Protein AF-A0A1W1CWV3-F1 (afdb_monomer)

Foldseek 3Di:
DDAAEDEDEDFLPDLVVQLCLVVVVCCCVPCVVRYDYAYDYDFPDQFDPLDPVVLVVVVVSNVVSCVVRVGDDDNVVNVDPDDGPGRVVLSVVLVVQCVPPNGVSSSVVSNCVRVVVVVVVVVVVVCVVLVNDAPPWDWDQDPVRDIDIGDDDDDPCVVVVD

Secondary structure (DSSP, 8-state):
-PPEEEEEEE-TT-HHHHHHHHHHHHHHHHHTTTEEEEEEE----S----SHHHHHHHHHHHHHHHHHH-----GGGGG-S------HHHHHHHHHHHHHHHHHHHHHHHHHHHHHHHHHHHHHHHHHHTT--SSSEEEEE-TT--EEEEES---HHHHHT-

Structure (mmCIF, N/CA/C/O backbone):
data_AF-A0A1W1CWV3-F1
#
_entry.id   AF-A0A1W1CWV3-F1
#
loop_
_atom_site.group_PDB
_atom_site.id
_atom_site.type_symbol
_atom_site.label_atom_id
_atom_site.label_alt_id
_atom_site.label_comp_id
_atom_site.label_asym_id
_atom_site.label_entity_id
_atom_site.label_seq_id
_atom_site.pdbx_PDB_ins_code
_atom_site.Cartn_x
_atom_site.Cartn_y
_atom_site.Cartn_z
_atom_site.occupancy
_atom_site.B_iso_or_equiv
_atom_site.auth_seq_id
_atom_site.auth_comp_id
_atom_site.auth_asym_id
_atom_site.auth_atom_id
_atom_site.pdbx_PDB_model_num
ATOM 1 N N . MET A 1 1 ? -25.635 -3.260 22.616 1.00 66.06 1 MET A N 1
ATOM 2 C CA . MET A 1 1 ? -25.250 -1.881 23.003 1.00 66.06 1 MET A CA 1
ATOM 3 C C . MET A 1 1 ? -24.613 -1.182 21.811 1.00 66.06 1 MET A C 1
ATOM 5 O O . MET A 1 1 ? -23.887 -1.834 21.069 1.00 66.06 1 MET A O 1
ATOM 9 N N . LYS A 1 2 ? -24.903 0.108 21.603 1.00 85.62 2 LYS A N 1
ATOM 10 C CA . LYS A 1 2 ? -24.308 0.911 20.523 1.00 85.62 2 LYS A CA 1
ATOM 11 C C . LYS A 1 2 ? -22.857 1.241 20.895 1.00 85.62 2 LYS A C 1
ATOM 13 O O . LYS A 1 2 ? -22.625 1.787 21.967 1.00 85.62 2 LYS A O 1
ATOM 18 N N . LYS A 1 3 ? -21.901 0.870 20.041 1.00 93.69 3 LYS A N 1
ATOM 19 C CA . LYS A 1 3 ? -20.471 1.161 20.239 1.00 93.69 3 LYS A CA 1
ATOM 20 C C . LYS A 1 3 ? -20.143 2.578 19.769 1.00 93.69 3 LYS A C 1
ATOM 22 O O . LYS A 1 3 ? -20.723 3.049 18.788 1.00 93.69 3 LYS A O 1
ATOM 27 N N . THR A 1 4 ? -19.196 3.230 20.436 1.00 97.00 4 THR A N 1
ATOM 28 C CA . THR A 1 4 ? -18.651 4.523 19.994 1.00 97.00 4 THR A CA 1
ATOM 29 C C . THR A 1 4 ? -17.706 4.301 18.813 1.00 97.00 4 THR A C 1
ATOM 31 O O . THR A 1 4 ? -16.941 3.341 18.808 1.00 97.00 4 THR A O 1
ATOM 34 N N . LYS A 1 5 ? -17.736 5.170 17.799 1.00 96.62 5 LYS A N 1
ATOM 35 C CA . LYS A 1 5 ? -16.859 5.051 16.624 1.00 96.62 5 LYS A CA 1
ATOM 36 C C . LYS A 1 5 ? -15.600 5.901 16.794 1.00 96.62 5 LYS A C 1
ATOM 38 O O . LYS A 1 5 ? -15.704 7.092 17.073 1.00 96.62 5 LYS A O 1
ATOM 43 N N . LEU A 1 6 ? -14.433 5.302 16.573 1.00 97.62 6 LEU A N 1
ATOM 44 C CA . LEU A 1 6 ? -13.141 5.980 16.484 1.00 97.62 6 LEU A CA 1
ATOM 45 C C . LEU A 1 6 ? -12.668 5.992 15.027 1.00 97.62 6 LEU A C 1
ATOM 47 O O . LEU A 1 6 ? -12.595 4.950 14.374 1.00 97.62 6 LEU A O 1
ATOM 51 N N . ILE A 1 7 ? -12.355 7.182 14.515 1.00 97.56 7 ILE A N 1
ATOM 52 C CA . ILE A 1 7 ? -11.874 7.378 13.144 1.00 97.56 7 ILE A CA 1
ATOM 53 C C . ILE A 1 7 ? -10.399 7.761 13.208 1.00 97.56 7 ILE A C 1
ATOM 55 O O . ILE A 1 7 ? -10.057 8.818 13.735 1.00 97.56 7 ILE A O 1
ATOM 59 N N . PHE A 1 8 ? -9.528 6.917 12.662 1.00 97.31 8 PHE A N 1
ATOM 60 C CA . PHE A 1 8 ? -8.113 7.243 12.535 1.00 97.31 8 PHE A CA 1
ATOM 61 C C . PHE A 1 8 ? -7.877 7.948 11.206 1.00 97.31 8 PHE A C 1
ATOM 63 O O . PHE A 1 8 ? -7.974 7.338 10.139 1.00 97.31 8 PHE A O 1
ATOM 70 N N . VAL A 1 9 ? -7.567 9.241 11.282 1.00 97.44 9 VAL A N 1
ATOM 71 C CA . VAL A 1 9 ? -7.169 10.033 10.119 1.00 97.44 9 VAL A CA 1
ATOM 72 C C . VAL A 1 9 ? -5.668 9.868 9.917 1.00 97.44 9 VAL A C 1
ATOM 74 O O . VAL A 1 9 ? -4.881 10.352 10.731 1.00 97.44 9 VAL A O 1
ATOM 77 N N . ILE A 1 10 ? -5.263 9.147 8.873 1.00 95.94 10 ILE A N 1
ATOM 78 C CA . ILE A 1 10 ? -3.860 8.773 8.654 1.00 95.94 10 ILE A CA 1
ATOM 79 C C . ILE A 1 10 ? -3.425 8.985 7.208 1.00 95.94 10 ILE A C 1
ATOM 81 O O . ILE A 1 10 ? -4.237 9.091 6.293 1.00 95.94 10 ILE A O 1
ATOM 85 N N . ASP A 1 11 ? -2.115 8.981 7.002 1.00 95.44 11 ASP A N 1
ATOM 86 C CA . ASP A 1 11 ? -1.506 8.775 5.695 1.00 95.44 11 ASP A CA 1
ATOM 87 C C . ASP A 1 11 ? -0.522 7.597 5.811 1.00 95.44 11 ASP A C 1
ATOM 89 O O . ASP A 1 11 ? 0.327 7.632 6.711 1.00 95.44 11 ASP A O 1
ATOM 93 N N . PRO A 1 12 ? -0.607 6.560 4.953 1.00 93.06 12 PRO A N 1
ATOM 94 C CA . PRO A 1 12 ? 0.223 5.357 5.083 1.00 93.06 12 PRO A CA 1
ATOM 95 C C . PRO A 1 12 ? 1.731 5.625 5.017 1.00 93.06 12 PRO A C 1
ATOM 97 O O . PRO A 1 12 ? 2.526 4.857 5.558 1.00 93.06 12 PRO A O 1
ATOM 100 N N . MET A 1 13 ? 2.136 6.727 4.380 1.00 92.12 13 MET A N 1
ATOM 101 C CA . MET A 1 13 ? 3.538 7.107 4.227 1.00 92.12 13 MET A CA 1
ATOM 102 C C . MET A 1 13 ? 3.973 8.191 5.226 1.00 92.12 13 MET A C 1
ATOM 104 O O . MET A 1 13 ? 5.139 8.589 5.246 1.00 92.12 13 MET A O 1
ATOM 108 N N . ARG A 1 14 ? 3.084 8.688 6.099 1.00 93.19 14 ARG A N 1
ATOM 109 C CA . ARG A 1 14 ? 3.476 9.638 7.149 1.00 93.19 14 ARG A CA 1
ATOM 110 C C . ARG A 1 14 ? 4.196 8.906 8.278 1.00 93.19 14 ARG A C 1
ATOM 112 O O . ARG A 1 14 ? 3.601 8.127 9.014 1.00 93.19 14 ARG A O 1
ATOM 119 N N . SER A 1 15 ? 5.457 9.266 8.510 1.00 92.38 15 SER A N 1
ATOM 120 C CA . SER A 1 15 ? 6.299 8.643 9.546 1.00 92.38 15 SER A CA 1
ATOM 121 C C . SER A 1 15 ? 5.672 8.603 10.947 1.00 92.38 15 SER A C 1
ATOM 123 O O . SER A 1 15 ? 5.798 7.608 11.645 1.00 92.38 15 SER A O 1
ATOM 125 N N . TRP A 1 16 ? 4.963 9.645 11.382 1.00 93.62 16 TRP A N 1
ATOM 126 C CA . TRP A 1 16 ? 4.299 9.616 12.692 1.00 93.62 16 TRP A CA 1
ATOM 127 C C . TRP A 1 16 ? 3.071 8.697 12.729 1.00 93.62 16 TRP A C 1
ATOM 129 O O . TRP A 1 16 ? 2.800 8.122 13.778 1.00 93.62 16 TRP A O 1
ATOM 139 N N . CYS A 1 17 ? 2.379 8.490 11.601 1.00 93.94 17 CYS A N 1
ATOM 140 C CA . CYS A 1 17 ? 1.341 7.463 11.503 1.00 93.94 17 CYS A CA 1
ATOM 141 C C . CYS A 1 17 ? 1.958 6.067 11.663 1.00 93.94 17 CYS A C 1
ATOM 143 O O . CYS A 1 17 ? 1.390 5.252 12.380 1.00 93.94 17 CYS A O 1
ATOM 145 N N . TRP A 1 18 ? 3.163 5.831 11.120 1.00 92.12 18 TRP A N 1
ATOM 146 C CA . TRP A 1 18 ? 3.930 4.600 11.371 1.00 92.12 18 TRP A CA 1
ATOM 147 C C . TRP A 1 18 ? 4.234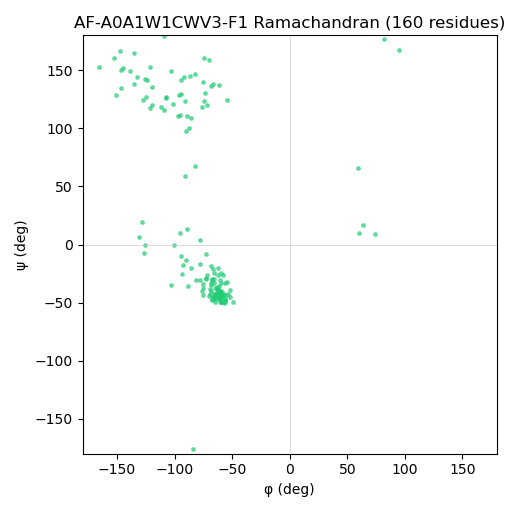 4.378 12.851 1.00 92.12 18 TRP A C 1
ATOM 149 O O . TRP A 1 18 ? 3.972 3.308 13.394 1.00 92.12 18 TRP A O 1
ATOM 159 N N . GLY A 1 19 ? 4.748 5.415 13.520 1.00 92.00 19 GLY A N 1
ATOM 160 C CA . GLY A 1 19 ? 5.016 5.388 14.958 1.00 92.00 19 GLY A CA 1
ATOM 161 C C . GLY A 1 19 ? 3.773 5.084 15.798 1.00 92.00 19 GLY A C 1
ATOM 162 O O . GLY A 1 19 ? 3.882 4.550 16.897 1.00 92.00 19 GLY A O 1
ATOM 163 N N . PHE A 1 20 ? 2.589 5.411 15.280 1.00 94.06 20 PHE A N 1
ATOM 164 C CA . PHE A 1 20 ? 1.316 5.242 15.972 1.00 94.06 20 PHE A CA 1
ATOM 165 C C . PHE A 1 20 ? 0.649 3.878 15.731 1.00 94.06 20 PHE A C 1
ATOM 167 O O . PHE A 1 20 ? -0.252 3.507 16.483 1.00 94.06 20 PHE A O 1
ATOM 174 N N . VAL A 1 21 ? 1.115 3.101 14.746 1.00 92.00 21 VAL A N 1
ATOM 175 C CA . VAL A 1 21 ? 0.573 1.775 14.399 1.00 92.00 21 VAL A CA 1
ATOM 176 C C . VAL A 1 21 ? 0.410 0.847 15.611 1.00 92.00 21 VAL A C 1
ATOM 178 O O . VAL A 1 21 ? -0.696 0.336 15.796 1.00 92.00 21 VAL A O 1
ATOM 181 N N . PRO A 1 22 ? 1.416 0.660 16.495 1.00 92.00 22 PRO A N 1
ATOM 182 C CA . PRO A 1 22 ? 1.264 -0.247 17.635 1.00 92.00 22 PRO A CA 1
ATOM 183 C C . PRO A 1 22 ? 0.128 0.162 18.582 1.00 92.00 22 PRO A C 1
ATOM 185 O O . PRO A 1 22 ? -0.518 -0.691 19.186 1.00 92.00 22 PRO A O 1
ATOM 188 N N . ILE A 1 23 ? -0.146 1.467 18.689 1.00 94.75 23 ILE A N 1
ATOM 189 C CA . ILE A 1 23 ? -1.223 2.002 19.528 1.00 94.75 23 ILE A CA 1
ATOM 190 C C . ILE A 1 23 ? -2.586 1.773 18.874 1.00 94.75 23 ILE A C 1
ATOM 192 O O . ILE A 1 23 ? -3.516 1.347 19.556 1.00 94.75 23 ILE A O 1
ATOM 196 N N . ILE A 1 24 ? -2.706 2.007 17.561 1.00 94.69 24 ILE A N 1
ATOM 197 C CA . ILE A 1 24 ? -3.925 1.697 16.797 1.00 94.69 24 ILE A CA 1
ATOM 198 C C . ILE A 1 24 ? -4.274 0.213 16.952 1.00 94.69 24 ILE A C 1
ATOM 200 O O . ILE A 1 24 ? -5.412 -0.121 17.279 1.00 94.69 24 ILE A O 1
ATOM 204 N N . GLU A 1 25 ? -3.294 -0.674 16.782 1.00 93.50 25 GLU A N 1
ATOM 205 C CA . GLU A 1 25 ? -3.501 -2.120 16.895 1.00 93.50 25 GLU A CA 1
ATOM 206 C C . GLU A 1 25 ? -3.872 -2.547 18.316 1.00 93.50 25 GLU A C 1
ATOM 208 O O . GLU A 1 25 ? -4.813 -3.319 18.499 1.00 93.50 25 GLU A O 1
ATOM 213 N N . ALA A 1 26 ? -3.213 -1.997 19.341 1.00 95.44 26 ALA A N 1
ATOM 214 C CA . ALA A 1 26 ? -3.583 -2.255 20.730 1.00 95.44 26 ALA A CA 1
ATOM 215 C C . ALA A 1 26 ? -5.019 -1.793 21.036 1.00 95.44 26 ALA A C 1
ATOM 217 O O . ALA A 1 26 ? -5.775 -2.527 21.676 1.00 95.44 26 ALA A O 1
ATOM 218 N N . LEU A 1 27 ? -5.422 -0.616 20.540 1.00 96.31 27 LEU A N 1
ATOM 219 C CA . LEU A 1 27 ? -6.787 -0.107 20.692 1.00 96.31 27 LEU A CA 1
ATOM 220 C C . LEU A 1 27 ? -7.808 -1.043 20.040 1.00 96.31 27 LEU A C 1
ATOM 222 O O . LEU A 1 27 ? -8.793 -1.426 20.676 1.00 96.31 27 LEU A O 1
ATOM 226 N N . ARG A 1 28 ? -7.550 -1.440 18.790 1.00 95.75 28 ARG A N 1
ATOM 227 C CA . ARG A 1 28 ? -8.422 -2.335 18.021 1.00 95.75 28 ARG A CA 1
ATOM 228 C C . ARG A 1 28 ? -8.549 -3.705 18.673 1.00 95.75 28 ARG A C 1
ATOM 230 O O . ARG A 1 28 ? -9.661 -4.210 18.806 1.00 95.75 28 ARG A O 1
ATOM 237 N N . LYS A 1 29 ? -7.433 -4.277 19.126 1.00 95.69 29 LYS A N 1
ATOM 238 C CA . LYS A 1 29 ? -7.392 -5.596 19.761 1.00 95.69 29 LYS A CA 1
ATOM 239 C C . LYS A 1 29 ? -8.107 -5.611 21.112 1.00 95.69 29 LYS A C 1
ATOM 241 O O . LYS A 1 29 ? -8.906 -6.507 21.363 1.00 95.69 29 LYS A O 1
ATOM 246 N N . ASN A 1 30 ? -7.842 -4.624 21.967 1.00 97.62 30 ASN A N 1
ATOM 247 C CA . ASN A 1 30 ? -8.256 -4.674 23.372 1.00 97.62 30 ASN A CA 1
ATOM 248 C C . ASN A 1 30 ? -9.616 -4.018 23.646 1.00 97.62 30 ASN A C 1
ATOM 250 O O . ASN A 1 30 ? -10.206 -4.272 24.693 1.00 97.62 30 ASN A O 1
ATOM 254 N N . HIS A 1 31 ? -10.120 -3.177 22.736 1.00 96.75 31 HIS A N 1
ATOM 255 C CA . HIS A 1 31 ? -11.334 -2.390 22.978 1.00 96.75 31 HIS A CA 1
ATOM 256 C C . HIS A 1 31 ? -12.398 -2.519 21.877 1.00 96.75 31 HIS A C 1
ATOM 258 O O . HIS A 1 31 ? -13.316 -1.700 21.798 1.00 96.75 31 HIS A O 1
ATOM 264 N N . SER A 1 32 ? -12.332 -3.564 21.048 1.00 95.06 32 SER A N 1
ATOM 265 C CA . SER A 1 32 ? -13.346 -3.858 20.021 1.00 95.06 32 SER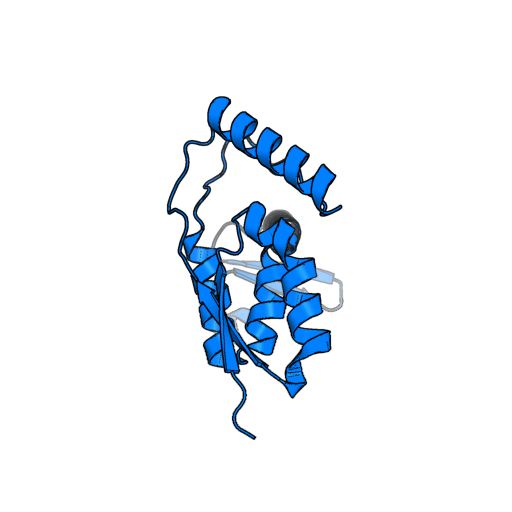 A CA 1
ATOM 266 C C . SER A 1 32 ? -14.737 -4.139 20.590 1.00 95.06 32 SER A C 1
ATOM 268 O O . SER A 1 32 ? -15.730 -3.996 19.880 1.00 95.06 32 SER A O 1
ATOM 270 N N . ASN A 1 33 ? -14.857 -4.505 21.868 1.00 95.06 33 ASN A N 1
ATOM 271 C CA . ASN A 1 33 ? -16.136 -4.645 22.566 1.00 95.06 33 ASN A CA 1
ATOM 272 C C . ASN A 1 33 ? -16.814 -3.290 22.854 1.00 95.06 33 ASN A C 1
ATOM 274 O O . ASN A 1 33 ? -18.041 -3.244 22.934 1.00 95.06 33 ASN A O 1
ATOM 278 N N . LEU A 1 34 ? -16.042 -2.204 22.964 1.00 96.44 34 LEU A N 1
ATOM 279 C CA . LEU A 1 34 ? -16.527 -0.857 23.296 1.00 96.44 34 LEU A CA 1
ATOM 280 C C . LEU A 1 34 ? -16.605 0.065 22.075 1.00 96.44 34 LEU A C 1
ATOM 282 O O . LEU A 1 34 ? -17.519 0.888 21.982 1.00 96.44 34 LEU A O 1
ATOM 286 N N . TYR A 1 35 ? -15.673 -0.094 21.133 1.00 97.75 35 TYR A N 1
ATOM 287 C CA . TYR A 1 35 ? -15.532 0.791 19.984 1.00 97.75 35 TYR A CA 1
ATOM 288 C C . TYR A 1 35 ? -15.663 0.064 18.648 1.00 97.75 35 TYR A C 1
ATOM 290 O O . TYR A 1 35 ? -15.362 -1.123 18.518 1.00 97.75 35 TYR A O 1
ATOM 298 N N . THR A 1 36 ? -16.096 0.807 17.635 1.00 96.94 36 THR A N 1
ATOM 299 C CA . THR A 1 36 ? -15.856 0.479 16.226 1.00 96.94 36 THR A CA 1
ATOM 300 C C . THR A 1 36 ? -14.754 1.379 15.685 1.00 96.94 36 THR A C 1
ATOM 302 O O . THR A 1 36 ? -14.598 2.517 16.127 1.00 96.94 36 THR A O 1
ATOM 305 N N . PHE A 1 37 ? -13.981 0.874 14.729 1.00 97.38 37 PHE A N 1
ATOM 306 C CA . PHE A 1 37 ? -12.808 1.563 14.200 1.00 97.38 37 PHE A CA 1
ATOM 307 C C . PHE A 1 37 ? -12.934 1.727 12.692 1.00 97.38 37 PHE A C 1
ATOM 309 O O . PHE A 1 37 ? -13.411 0.819 12.014 1.00 97.38 37 PHE A O 1
ATOM 316 N N . SER A 1 38 ? -12.497 2.871 12.177 1.00 96.44 38 SER A N 1
ATOM 317 C CA . SER A 1 38 ? -12.442 3.130 10.736 1.00 96.44 38 SER A CA 1
ATOM 318 C C . SER A 1 38 ? -11.239 3.977 10.365 1.00 96.44 38 SER A C 1
ATOM 320 O O . SER A 1 38 ? -10.816 4.820 11.163 1.00 96.44 38 SER A O 1
ATOM 322 N N . LEU A 1 39 ? -10.749 3.812 9.142 1.00 95.69 39 LEU A N 1
ATOM 323 C CA . LEU A 1 39 ? -9.707 4.660 8.570 1.00 95.69 39 LEU A CA 1
ATOM 324 C C . LEU A 1 39 ? -10.289 5.803 7.739 1.00 95.69 39 LEU A C 1
ATOM 326 O O . LEU A 1 39 ? -11.222 5.612 6.962 1.00 95.69 39 LEU A O 1
ATOM 330 N N . LEU A 1 40 ? -9.669 6.978 7.828 1.00 97.25 40 LEU A N 1
ATOM 331 C CA . LEU A 1 40 ? -9.868 8.088 6.900 1.00 97.25 40 LEU A CA 1
ATOM 332 C C . LEU A 1 40 ? -8.502 8.548 6.378 1.00 97.25 40 LEU A C 1
ATOM 334 O O . LEU A 1 40 ? -7.600 8.841 7.156 1.00 97.25 40 LEU A O 1
ATOM 338 N N . LEU A 1 41 ? -8.328 8.573 5.058 1.00 96.94 41 LEU A N 1
ATOM 339 C CA . LEU A 1 41 ? -7.027 8.826 4.444 1.00 96.94 41 LEU A CA 1
ATOM 340 C C . LEU A 1 41 ? -6.856 10.325 4.186 1.00 96.94 41 LEU A C 1
ATOM 342 O O . LEU A 1 41 ? -7.685 10.932 3.516 1.00 96.94 41 LEU A O 1
ATOM 346 N N . GLY A 1 42 ? -5.791 10.911 4.735 1.00 95.00 42 GLY A N 1
ATOM 347 C CA . GLY A 1 42 ? -5.577 12.361 4.745 1.00 95.00 42 GLY A CA 1
ATOM 348 C C . GLY A 1 42 ? -4.904 12.939 3.498 1.00 95.00 42 GLY A C 1
ATOM 349 O O . GLY A 1 42 ? -5.020 14.138 3.269 1.00 95.00 42 GLY A O 1
ATOM 350 N N . GLY A 1 43 ? -4.200 12.126 2.702 1.00 94.19 43 GLY A N 1
ATOM 351 C CA . GLY A 1 43 ? -3.512 12.589 1.490 1.00 94.19 43 GLY A CA 1
ATOM 352 C C . GLY A 1 43 ? -2.465 13.669 1.778 1.00 94.19 43 GLY A C 1
ATOM 353 O O . GLY A 1 43 ? -2.602 14.813 1.350 1.00 94.19 43 GLY A O 1
ATOM 354 N N . LEU A 1 44 ? -1.402 13.307 2.497 1.00 94.19 44 LEU A N 1
ATOM 355 C CA . LEU A 1 44 ? -0.418 14.235 3.057 1.00 94.19 44 LEU A CA 1
ATOM 356 C C . LEU A 1 44 ? 0.222 15.160 2.013 1.00 94.19 44 LEU A C 1
ATOM 358 O O . LEU A 1 44 ? 0.465 16.331 2.301 1.00 94.19 44 LEU A O 1
ATOM 362 N N . ARG A 1 45 ? 0.603 14.616 0.852 1.00 93.31 45 ARG A N 1
ATOM 363 C CA . ARG A 1 45 ? 1.302 15.360 -0.212 1.00 93.31 45 ARG A CA 1
ATOM 364 C C . ARG A 1 45 ? 1.320 14.626 -1.551 1.00 93.31 45 ARG A C 1
ATOM 366 O O . ARG A 1 45 ? 1.363 13.396 -1.589 1.00 93.31 45 ARG A O 1
ATOM 373 N N . GLN A 1 46 ? 1.408 15.397 -2.633 1.00 92.62 46 GLN A N 1
ATOM 374 C CA . GLN A 1 46 ? 1.664 14.887 -3.988 1.00 92.62 46 GLN A CA 1
ATOM 375 C C . GLN A 1 46 ? 3.150 14.895 -4.358 1.00 92.62 46 GLN A C 1
ATOM 377 O O . GLN A 1 46 ? 3.583 14.111 -5.195 1.00 92.62 46 GLN A O 1
ATOM 382 N N . THR A 1 47 ? 3.940 15.775 -3.742 1.00 93.06 47 THR A N 1
ATOM 383 C CA . THR A 1 47 ? 5.383 15.856 -3.969 1.00 93.06 47 THR A CA 1
ATOM 384 C C . THR A 1 47 ? 6.103 16.405 -2.739 1.00 93.06 47 THR A C 1
ATOM 386 O O . THR A 1 47 ? 5.509 17.050 -1.870 1.00 93.06 47 THR A O 1
ATOM 389 N N . MET A 1 48 ? 7.403 16.147 -2.673 1.00 92.06 48 MET A N 1
ATOM 390 C CA . MET A 1 48 ? 8.350 16.782 -1.768 1.00 92.06 48 MET A CA 1
ATOM 391 C C . MET A 1 48 ? 9.682 16.883 -2.516 1.00 92.06 48 MET A C 1
ATOM 393 O O . MET A 1 48 ? 10.094 15.884 -3.109 1.00 92.06 48 MET A O 1
ATOM 397 N N . PRO A 1 49 ? 10.386 18.028 -2.479 1.00 94.75 49 PRO A N 1
ATOM 398 C CA . PRO A 1 49 ? 11.723 18.111 -3.056 1.00 94.75 49 PRO A CA 1
ATOM 399 C C . PRO A 1 49 ? 12.623 17.027 -2.456 1.00 94.75 49 PRO A C 1
ATOM 401 O O . PRO A 1 49 ? 12.765 16.968 -1.237 1.00 94.75 49 PRO A O 1
ATOM 404 N N . TRP A 1 50 ? 13.241 16.174 -3.272 1.00 95.81 50 TRP A N 1
ATOM 405 C CA . TRP A 1 50 ? 14.112 15.098 -2.779 1.00 95.81 50 TRP A CA 1
ATOM 406 C C . TRP A 1 50 ? 15.579 15.535 -2.678 1.00 95.81 50 TRP A C 1
ATOM 408 O O . TRP A 1 50 ? 16.470 14.978 -3.312 1.00 95.81 50 TRP A O 1
ATOM 418 N N . ASN A 1 51 ? 15.826 16.578 -1.886 1.00 96.06 51 ASN A N 1
ATOM 419 C CA . ASN A 1 51 ? 17.146 17.182 -1.691 1.00 96.06 51 ASN A CA 1
ATOM 420 C C . ASN A 1 51 ? 17.708 16.905 -0.281 1.00 96.06 51 ASN A C 1
ATOM 422 O O . ASN A 1 51 ? 17.059 16.270 0.554 1.00 96.06 51 ASN A O 1
ATOM 426 N N . THR A 1 52 ? 18.919 17.397 -0.005 1.00 96.44 52 THR A N 1
ATOM 427 C CA . THR A 1 52 ? 19.605 17.226 1.287 1.00 96.44 52 THR A CA 1
ATOM 428 C C . THR A 1 52 ? 18.756 17.685 2.474 1.00 96.44 52 THR A C 1
ATOM 430 O O . THR A 1 52 ? 18.679 16.980 3.476 1.00 96.44 52 THR A O 1
ATOM 433 N N . GLN A 1 53 ? 18.072 18.825 2.362 1.00 97.06 53 GLN A N 1
ATOM 434 C CA . GLN A 1 53 ? 17.252 19.372 3.445 1.00 97.06 53 GLN A CA 1
ATOM 435 C C . GLN A 1 53 ? 16.067 18.456 3.777 1.00 97.06 53 GLN A C 1
ATOM 437 O O . GLN A 1 53 ? 15.874 18.094 4.938 1.00 97.06 53 GLN A O 1
ATOM 442 N N . SER A 1 54 ? 15.307 18.030 2.766 1.00 95.75 54 SER A N 1
ATOM 443 C CA . SER A 1 54 ? 14.174 17.118 2.953 1.00 95.75 54 SER A CA 1
ATOM 444 C C . SER A 1 54 ? 14.602 15.773 3.526 1.00 95.75 54 SER A C 1
ATOM 446 O O . SER A 1 54 ? 13.953 15.255 4.434 1.00 95.75 54 SER A O 1
ATOM 448 N N . LYS A 1 55 ? 15.717 15.218 3.036 1.00 96.62 55 LYS A N 1
ATOM 449 C CA . LYS A 1 55 ? 16.269 13.954 3.538 1.00 96.62 55 LYS A CA 1
ATOM 450 C C . LYS A 1 55 ? 16.693 14.068 5.001 1.00 96.62 55 LYS A C 1
ATOM 452 O O . LYS A 1 55 ? 16.357 13.190 5.792 1.00 96.62 55 LYS A O 1
ATOM 457 N N . SER A 1 56 ? 17.360 15.160 5.379 1.00 97.19 56 SER A N 1
ATOM 458 C CA . SER A 1 56 ? 17.743 15.430 6.770 1.00 97.19 56 SER A CA 1
ATOM 459 C C . SER A 1 56 ? 16.526 15.592 7.679 1.00 97.19 56 SER A C 1
ATOM 461 O O . SER A 1 56 ? 16.488 14.995 8.753 1.00 97.19 56 SER A O 1
ATOM 463 N N . TYR A 1 57 ? 15.499 16.322 7.231 1.00 96.25 57 TYR A N 1
ATOM 464 C CA . TYR A 1 57 ? 14.236 16.454 7.961 1.00 96.25 57 TYR A CA 1
ATOM 465 C C . TYR A 1 57 ? 13.568 15.092 8.197 1.00 96.25 57 TYR A C 1
ATOM 467 O O . TYR A 1 57 ? 13.145 14.790 9.315 1.00 96.25 57 TYR A O 1
ATOM 475 N N . LEU A 1 58 ? 13.491 14.245 7.165 1.00 95.88 58 LEU A N 1
ATOM 476 C CA . LEU A 1 58 ? 12.917 12.904 7.287 1.00 95.88 58 LEU A CA 1
ATOM 477 C C . LEU A 1 58 ? 13.731 12.035 8.239 1.00 95.88 58 LEU A C 1
ATOM 479 O O . LEU A 1 58 ? 13.147 11.443 9.142 1.00 95.88 58 LEU A O 1
ATOM 483 N N . LYS A 1 59 ? 15.061 12.029 8.097 1.00 97.00 59 LYS A N 1
ATOM 484 C CA . LYS A 1 59 ? 15.957 11.278 8.978 1.00 97.00 59 LYS A CA 1
ATOM 485 C C . LYS A 1 59 ? 15.753 11.661 10.444 1.00 97.00 59 LYS A C 1
ATOM 487 O O . LYS A 1 59 ? 15.539 10.779 11.264 1.00 97.00 59 LYS A O 1
ATOM 492 N N . GLN A 1 60 ? 15.746 12.957 10.764 1.00 97.12 60 GLN A N 1
ATOM 493 C CA . GLN A 1 60 ? 15.531 13.434 12.136 1.00 97.12 60 GLN A CA 1
ATOM 494 C C . GLN A 1 60 ? 14.183 12.973 12.703 1.00 97.12 60 GLN A C 1
ATOM 496 O O . GLN A 1 60 ? 14.114 12.509 13.838 1.00 97.12 60 GLN A O 1
ATOM 501 N N . ASN A 1 61 ? 13.110 13.058 11.908 1.00 96.12 61 ASN A N 1
ATOM 502 C CA . ASN A 1 61 ? 11.801 12.560 12.332 1.00 96.12 61 ASN A CA 1
ATOM 503 C C . ASN A 1 61 ? 11.832 11.047 12.578 1.00 96.12 61 ASN A C 1
ATOM 505 O O . ASN A 1 61 ? 11.284 10.587 13.574 1.00 96.12 61 ASN A O 1
ATOM 509 N N . TRP A 1 62 ? 12.440 10.276 11.677 1.00 96.06 62 TRP A N 1
ATOM 510 C CA . TRP A 1 62 ? 12.507 8.818 11.784 1.00 96.06 62 TRP A CA 1
ATOM 511 C C . TRP A 1 62 ? 13.318 8.381 12.998 1.00 96.06 62 TRP A C 1
ATOM 513 O O . TRP A 1 62 ? 12.853 7.523 13.738 1.00 96.06 62 TRP A O 1
ATOM 523 N N . ASP A 1 63 ? 14.451 9.031 13.263 1.00 96.38 63 ASP A N 1
ATOM 524 C CA . ASP A 1 63 ? 15.280 8.764 14.442 1.00 96.38 63 ASP A CA 1
ATOM 525 C C . ASP A 1 63 ? 14.490 9.020 15.740 1.00 96.38 63 ASP A C 1
ATOM 527 O O . ASP A 1 63 ? 14.457 8.168 16.628 1.00 96.38 63 ASP A O 1
ATOM 531 N N . ALA A 1 64 ? 13.770 10.147 15.822 1.00 96.38 64 ALA A N 1
ATOM 532 C CA . ALA A 1 64 ? 12.933 10.473 16.980 1.00 96.38 64 ALA A CA 1
ATOM 533 C C . ALA A 1 64 ? 11.781 9.470 17.181 1.00 96.38 64 ALA A C 1
ATOM 535 O O . ALA A 1 64 ? 11.457 9.095 18.310 1.00 96.38 64 ALA A O 1
ATOM 536 N N . ILE A 1 65 ? 11.156 9.013 16.092 1.00 95.31 65 ILE A N 1
ATOM 537 C 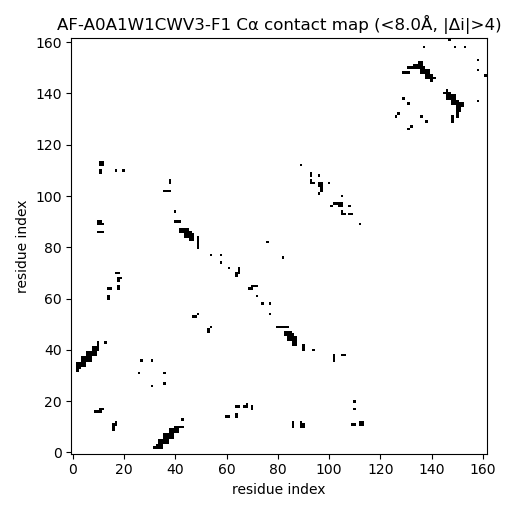CA . ILE A 1 65 ? 10.074 8.023 16.154 1.00 95.31 65 ILE A CA 1
ATOM 538 C C . ILE A 1 65 ? 10.619 6.654 16.556 1.00 95.31 65 ILE A C 1
ATOM 540 O O . ILE A 1 65 ? 10.026 6.005 17.417 1.00 95.31 65 ILE A O 1
ATOM 544 N N . ALA A 1 66 ? 11.738 6.220 15.973 1.00 94.44 66 ALA A N 1
ATOM 545 C CA . ALA A 1 66 ? 12.384 4.956 16.306 1.00 94.44 66 ALA A CA 1
ATOM 546 C C . ALA A 1 66 ? 12.761 4.913 17.792 1.00 94.44 66 ALA A C 1
ATOM 548 O O . ALA A 1 66 ? 12.443 3.942 18.473 1.00 94.44 66 ALA A O 1
ATOM 549 N N . GLN A 1 67 ? 13.327 6.004 18.322 1.00 95.06 67 GLN A N 1
ATOM 550 C CA . GLN A 1 67 ? 13.645 6.130 19.745 1.00 95.06 67 GLN A CA 1
ATOM 551 C C . GLN A 1 67 ? 12.397 6.042 20.636 1.00 95.06 67 GLN A C 1
ATOM 553 O O . GLN A 1 67 ? 12.441 5.434 21.701 1.00 95.06 67 GLN A O 1
ATOM 558 N N . LYS A 1 68 ? 11.279 6.644 20.213 1.00 94.56 68 LYS A N 1
ATOM 559 C CA . LYS A 1 68 ? 10.047 6.698 21.012 1.00 94.56 68 LYS A CA 1
ATOM 560 C C . LYS A 1 68 ? 9.199 5.423 20.938 1.00 94.56 68 LYS A C 1
ATOM 562 O O . LYS A 1 68 ? 8.459 5.140 21.874 1.00 94.56 68 LYS A O 1
ATOM 567 N N . THR A 1 69 ? 9.234 4.705 19.818 1.00 92.06 69 THR A N 1
ATOM 568 C CA . THR A 1 69 ? 8.228 3.673 19.488 1.00 92.06 69 THR A CA 1
ATOM 569 C C . THR A 1 69 ? 8.819 2.307 19.157 1.00 92.06 69 THR A C 1
ATOM 571 O O . THR A 1 69 ? 8.064 1.358 18.964 1.00 92.06 69 THR A O 1
ATOM 574 N N . SER A 1 70 ? 10.147 2.198 19.047 1.00 90.12 70 SER A N 1
ATOM 575 C CA . SER A 1 70 ? 10.861 1.003 18.568 1.00 90.12 70 SER A CA 1
ATOM 576 C C . SER A 1 70 ? 10.503 0.573 17.139 1.00 90.12 70 SER A C 1
ATOM 578 O O . SER A 1 70 ? 10.919 -0.497 16.689 1.00 90.12 70 SER A O 1
ATOM 580 N N . GLN A 1 71 ? 9.758 1.404 16.403 1.00 89.94 71 GLN A N 1
ATOM 581 C CA . GLN A 1 71 ? 9.447 1.157 15.005 1.00 89.94 71 GLN A CA 1
ATOM 582 C C . GLN A 1 71 ? 10.705 1.238 14.144 1.00 89.94 71 GLN A C 1
ATOM 584 O O . GLN A 1 71 ? 11.543 2.128 14.298 1.00 89.94 71 GLN A O 1
ATOM 589 N N . LYS A 1 72 ? 10.819 0.299 13.205 1.00 89.38 72 LYS A N 1
ATOM 590 C CA . LYS A 1 72 ? 11.953 0.220 12.280 1.00 89.38 72 LYS A CA 1
ATOM 591 C C . LYS A 1 72 ? 11.694 1.092 11.056 1.00 89.38 72 LYS A C 1
ATOM 593 O O . LYS A 1 72 ? 10.564 1.181 10.583 1.00 89.38 72 LYS A O 1
ATOM 598 N N . PHE A 1 73 ? 12.756 1.693 10.529 1.00 89.75 73 PHE A N 1
ATOM 599 C CA . PHE A 1 73 ? 12.727 2.487 9.303 1.00 89.75 73 PHE A CA 1
ATOM 600 C C . PHE A 1 73 ? 13.767 1.970 8.310 1.00 89.75 73 PHE A C 1
ATOM 602 O O . PHE A 1 73 ? 14.880 1.603 8.691 1.00 89.75 73 PHE A O 1
ATOM 609 N N . ASN A 1 74 ? 13.422 1.981 7.022 1.00 87.25 74 ASN A N 1
ATOM 610 C CA . ASN A 1 74 ? 14.363 1.678 5.950 1.00 87.25 74 ASN A CA 1
ATOM 611 C C . ASN A 1 74 ? 15.062 2.960 5.474 1.00 87.25 74 ASN A C 1
ATOM 613 O O . ASN A 1 74 ? 14.554 3.696 4.630 1.00 87.25 74 ASN A O 1
ATOM 617 N N . TYR A 1 75 ? 16.267 3.210 5.981 1.00 90.62 75 TYR A N 1
ATOM 618 C CA . TYR A 1 75 ? 17.050 4.397 5.628 1.00 90.62 75 TYR A CA 1
ATOM 619 C C . TYR A 1 75 ? 17.648 4.354 4.211 1.00 90.62 75 TYR A C 1
ATOM 621 O O . TYR A 1 75 ? 18.181 5.364 3.749 1.00 90.62 75 TYR A O 1
ATOM 629 N N . ASN A 1 76 ? 17.564 3.227 3.489 1.00 88.75 76 ASN A N 1
ATOM 630 C CA . ASN A 1 76 ? 18.145 3.122 2.148 1.00 88.75 76 ASN A CA 1
ATOM 631 C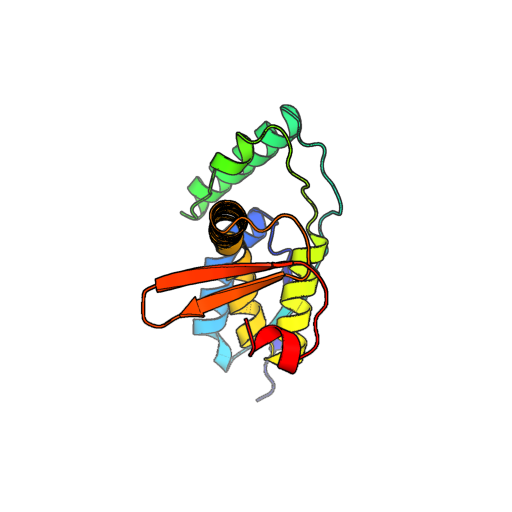 C . ASN A 1 76 ? 17.460 4.042 1.132 1.00 88.75 76 ASN A C 1
ATOM 633 O O . ASN A 1 76 ? 18.136 4.536 0.234 1.00 88.75 76 ASN A O 1
ATOM 637 N N . VAL A 1 77 ? 16.169 4.353 1.299 1.00 87.88 77 VAL A N 1
ATOM 638 C CA . VAL A 1 77 ? 15.473 5.297 0.405 1.00 87.88 77 VAL A CA 1
ATOM 639 C C . VAL A 1 77 ? 16.122 6.687 0.426 1.00 87.88 77 VAL A C 1
ATOM 641 O O . VAL A 1 77 ? 16.230 7.342 -0.607 1.00 87.88 77 VAL A O 1
ATOM 644 N N . LEU A 1 78 ? 16.679 7.117 1.567 1.00 92.44 78 LEU A N 1
ATOM 645 C CA . LEU A 1 78 ? 17.359 8.415 1.690 1.00 92.44 78 LEU A CA 1
ATOM 646 C C . LEU A 1 78 ? 18.659 8.484 0.865 1.00 92.44 78 LEU A C 1
ATOM 648 O O . LEU A 1 78 ? 19.104 9.577 0.504 1.00 92.44 78 LEU A O 1
ATOM 652 N N . LYS A 1 79 ? 19.248 7.330 0.519 1.00 92.12 79 LYS A N 1
ATOM 653 C CA . LYS A 1 79 ? 20.444 7.231 -0.331 1.00 92.12 79 LYS A CA 1
ATOM 654 C C . LYS A 1 79 ? 20.126 7.404 -1.819 1.00 92.12 79 LYS A C 1
ATOM 656 O O . LYS A 1 79 ? 21.037 7.660 -2.595 1.00 92.12 79 LYS A O 1
ATOM 661 N N . GLN A 1 80 ? 18.862 7.286 -2.230 1.00 90.00 80 GLN A N 1
ATOM 662 C CA . GLN A 1 80 ? 18.477 7.414 -3.637 1.00 90.00 80 GLN A CA 1
ATOM 663 C C . GLN A 1 80 ? 18.660 8.854 -4.129 1.00 90.00 80 GLN A C 1
ATOM 665 O O . GLN A 1 80 ? 18.272 9.805 -3.444 1.00 90.00 80 GLN A O 1
ATOM 670 N N . ASN A 1 81 ? 19.214 9.025 -5.331 1.00 90.62 81 ASN A N 1
ATOM 671 C CA . ASN A 1 81 ? 19.392 10.343 -5.955 1.00 90.62 81 ASN A CA 1
ATOM 672 C C . ASN A 1 81 ? 18.052 11.010 -6.290 1.00 90.62 81 ASN A C 1
ATOM 674 O O . ASN A 1 81 ? 17.920 12.225 -6.183 1.00 90.62 81 ASN A O 1
ATOM 678 N N . HIS A 1 82 ? 17.050 10.206 -6.637 1.00 89.56 82 HIS A N 1
ATOM 679 C CA . HIS A 1 82 ? 15.702 10.648 -6.950 1.00 89.56 82 HIS A CA 1
ATOM 680 C C . HIS A 1 82 ? 14.693 9.735 -6.253 1.00 89.56 82 HIS A C 1
ATOM 682 O O . HIS A 1 82 ? 14.869 8.521 -6.249 1.00 89.56 82 HIS A O 1
ATOM 688 N N . PHE A 1 83 ? 13.643 10.328 -5.692 1.00 89.12 83 PHE A N 1
ATOM 689 C CA . PHE A 1 83 ? 12.475 9.626 -5.172 1.00 89.12 83 PHE A CA 1
ATOM 690 C C . PHE A 1 83 ? 11.270 10.555 -5.294 1.00 89.12 83 PHE A C 1
ATOM 692 O O . PHE A 1 83 ? 11.317 11.710 -4.859 1.00 89.12 83 PHE A O 1
ATOM 699 N N . THR A 1 84 ? 10.185 10.060 -5.882 1.00 89.94 84 THR A N 1
ATOM 700 C CA . THR A 1 84 ? 8.930 10.810 -5.946 1.00 89.94 84 THR A CA 1
ATOM 701 C C . THR A 1 84 ? 8.129 10.535 -4.686 1.00 89.94 84 THR A C 1
ATOM 703 O O . THR A 1 84 ? 7.463 9.511 -4.563 1.00 89.94 84 THR A O 1
ATOM 706 N N . TYR A 1 85 ? 8.174 11.471 -3.741 1.00 90.81 85 TYR A N 1
ATOM 707 C CA . TYR A 1 85 ? 7.439 11.336 -2.489 1.00 90.81 85 TYR A CA 1
ATOM 708 C C . TYR A 1 85 ? 5.966 11.761 -2.640 1.00 90.81 85 TYR A C 1
ATOM 710 O O . TYR A 1 85 ? 5.528 12.768 -2.077 1.00 90.81 85 TYR A O 1
ATOM 718 N N . ASN A 1 86 ? 5.207 10.985 -3.415 1.00 93.62 86 ASN A N 1
ATOM 719 C CA . ASN A 1 86 ? 3.768 11.150 -3.612 1.00 93.62 86 ASN A CA 1
ATOM 720 C C . ASN A 1 86 ? 2.994 10.131 -2.765 1.00 93.62 86 ASN A C 1
ATOM 722 O O . ASN A 1 86 ? 3.147 8.928 -2.943 1.00 93.62 86 ASN A O 1
ATOM 726 N N . THR A 1 87 ? 2.136 10.612 -1.869 1.00 94.44 87 THR A N 1
ATOM 727 C CA . THR A 1 87 ? 1.393 9.772 -0.907 1.00 94.44 87 THR A CA 1
ATOM 728 C C . THR A 1 87 ? -0.003 9.368 -1.386 1.00 94.44 87 THR A C 1
ATOM 730 O O . THR A 1 87 ? -0.650 8.496 -0.803 1.00 94.44 87 THR A O 1
ATOM 733 N N . TYR A 1 88 ? -0.476 9.965 -2.483 1.00 95.50 88 TYR A N 1
ATOM 734 C CA . TYR A 1 88 ? -1.825 9.734 -2.997 1.00 95.50 88 TYR A CA 1
ATOM 735 C C . TYR A 1 88 ? -2.019 8.312 -3.544 1.00 95.50 88 TYR A C 1
ATOM 737 O O . TYR A 1 88 ? -3.083 7.745 -3.288 1.00 95.50 88 TYR A O 1
ATOM 745 N N . PRO A 1 89 ? -1.049 7.693 -4.255 1.00 95.19 89 PRO A N 1
ATOM 746 C CA . PRO A 1 89 ? -1.165 6.295 -4.669 1.00 95.19 89 PRO A CA 1
ATOM 747 C C . PRO A 1 89 ? -1.405 5.351 -3.486 1.00 95.19 89 PRO A C 1
ATOM 749 O O . PRO A 1 89 ? -2.340 4.557 -3.526 1.00 95.19 89 PRO A O 1
ATOM 752 N N . SER A 1 90 ? -0.649 5.518 -2.400 1.00 94.38 90 SER A N 1
ATOM 753 C CA . SER A 1 90 ? -0.794 4.734 -1.170 1.00 94.38 90 SER A CA 1
ATOM 754 C C . SER A 1 90 ? -2.162 4.933 -0.514 1.00 94.38 90 SER A C 1
ATOM 756 O O . SER A 1 90 ? -2.806 3.963 -0.123 1.00 94.38 90 SER A O 1
ATOM 758 N N . CYS A 1 91 ? -2.659 6.174 -0.448 1.00 96.00 91 CYS A N 1
ATOM 759 C CA . CYS A 1 91 ? -4.008 6.452 0.055 1.00 96.00 91 CYS A CA 1
ATOM 760 C C . CYS A 1 91 ? -5.092 5.778 -0.798 1.00 96.00 91 CYS A C 1
ATOM 762 O O . CYS A 1 91 ? -5.989 5.139 -0.250 1.00 96.00 91 CYS A O 1
ATOM 764 N N . LYS A 1 92 ? -4.995 5.881 -2.132 1.00 97.06 92 LYS A N 1
ATOM 765 C CA . LYS A 1 92 ? -5.931 5.222 -3.055 1.00 97.06 92 LYS A CA 1
ATOM 766 C C . LYS A 1 92 ? -5.921 3.710 -2.870 1.00 97.06 92 LYS A C 1
ATOM 768 O O . LYS A 1 92 ? -6.989 3.120 -2.819 1.00 97.06 92 LYS A O 1
ATOM 773 N N . ALA A 1 93 ? -4.746 3.106 -2.706 1.00 96.50 93 ALA A N 1
ATOM 774 C CA . ALA A 1 93 ? -4.631 1.671 -2.488 1.00 96.50 93 ALA A CA 1
ATOM 775 C C . ALA A 1 93 ? -5.364 1.229 -1.207 1.00 96.50 93 ALA A C 1
ATOM 777 O O . ALA A 1 93 ? -6.184 0.320 -1.273 1.00 96.50 93 ALA A O 1
ATOM 778 N N . VAL A 1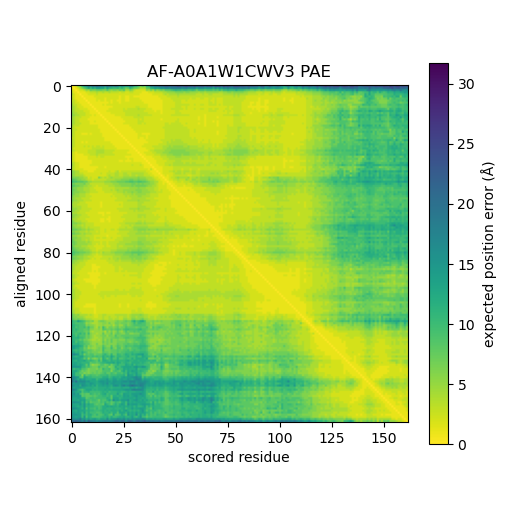 94 ? -5.179 1.922 -0.072 1.00 96.69 94 VAL A N 1
ATOM 779 C CA . VAL A 1 94 ? -5.924 1.610 1.170 1.00 96.69 94 VAL A CA 1
ATOM 780 C C . VAL A 1 94 ? -7.432 1.795 0.998 1.00 96.69 94 VAL A C 1
ATOM 782 O O . VAL A 1 94 ? -8.199 0.966 1.481 1.00 96.69 94 VAL A O 1
ATOM 785 N N . ILE A 1 95 ? -7.868 2.857 0.310 1.00 97.81 95 ILE A N 1
ATOM 786 C CA . ILE A 1 95 ? -9.292 3.078 0.018 1.00 97.81 95 ILE A CA 1
ATOM 787 C C . ILE A 1 95 ? -9.842 1.910 -0.802 1.00 97.81 95 ILE A C 1
ATOM 789 O O . ILE A 1 95 ? -10.845 1.332 -0.405 1.00 97.81 95 ILE A O 1
ATOM 793 N N . SER A 1 96 ? -9.165 1.508 -1.879 1.00 98.12 96 SER A N 1
ATOM 794 C CA . SER A 1 96 ? -9.581 0.363 -2.692 1.00 98.12 96 SER A CA 1
ATOM 795 C C . SER A 1 96 ? -9.676 -0.919 -1.868 1.00 98.12 96 SER A C 1
ATOM 797 O O . SER A 1 96 ? -10.651 -1.653 -2.007 1.00 98.12 96 SER A O 1
ATOM 799 N N . ILE A 1 97 ? -8.713 -1.172 -0.968 1.00 98.00 97 ILE A N 1
ATOM 800 C CA . ILE A 1 97 ? -8.791 -2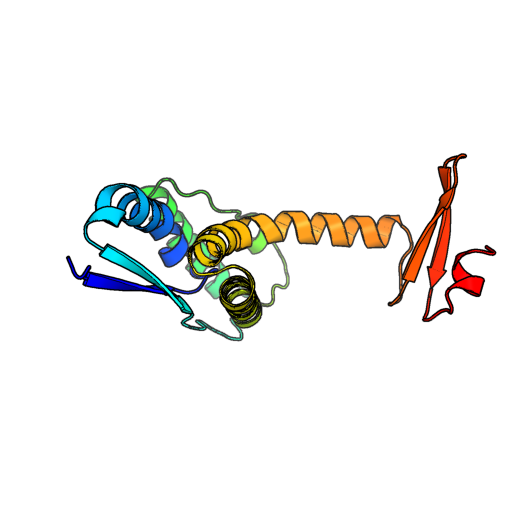.332 -0.076 1.00 98.00 97 ILE A CA 1
ATOM 801 C C . ILE A 1 97 ? -10.023 -2.246 0.833 1.00 98.00 97 ILE A C 1
ATOM 803 O O . ILE A 1 97 ? -10.724 -3.239 1.017 1.00 98.00 97 ILE A O 1
ATOM 807 N N . ARG A 1 98 ? -10.305 -1.065 1.391 1.00 97.69 98 ARG A N 1
ATOM 808 C CA . ARG A 1 98 ? -11.461 -0.845 2.266 1.00 97.69 98 ARG A CA 1
ATOM 809 C C . ARG A 1 98 ? -12.786 -1.094 1.548 1.00 97.69 98 ARG A C 1
ATOM 811 O O . ARG A 1 98 ? -13.660 -1.720 2.136 1.00 97.69 98 ARG A O 1
ATOM 818 N N . GLU A 1 99 ? -12.931 -0.626 0.310 1.00 97.88 99 GLU A N 1
ATOM 819 C CA . GLU A 1 99 ? -14.168 -0.805 -0.466 1.00 97.88 99 GLU A CA 1
ATOM 820 C C . GLU A 1 99 ? -14.401 -2.272 -0.859 1.00 97.88 99 GLU A C 1
ATOM 822 O O . GLU A 1 99 ? -15.540 -2.729 -0.888 1.00 97.88 99 GLU A O 1
ATOM 827 N N . LEU A 1 100 ? -13.330 -3.023 -1.136 1.00 98.06 100 LEU A N 1
ATOM 828 C CA . LEU A 1 100 ? -13.422 -4.410 -1.601 1.00 98.06 100 LEU A CA 1
ATOM 829 C C . LEU A 1 100 ? -13.468 -5.437 -0.459 1.00 98.06 100 LEU A C 1
ATOM 831 O O . LEU A 1 100 ? -14.160 -6.446 -0.571 1.00 98.06 100 LEU A O 1
ATOM 835 N N . TRP A 1 101 ? -12.741 -5.195 0.636 1.00 98.06 101 TRP A N 1
ATOM 836 C CA . TRP A 1 101 ? -12.543 -6.173 1.717 1.00 98.06 101 TRP A CA 1
ATOM 837 C C . TRP A 1 101 ? -12.804 -5.625 3.130 1.00 98.06 101 TRP A C 1
ATOM 839 O O . TRP A 1 101 ? -12.582 -6.325 4.118 1.00 98.06 101 TRP A O 1
ATOM 849 N N . GLY A 1 102 ? -13.303 -4.394 3.252 1.00 97.44 102 GLY A N 1
ATOM 850 C CA . GLY A 1 102 ? -13.715 -3.802 4.524 1.00 97.44 102 GLY A CA 1
ATOM 851 C C . GLY A 1 102 ? -12.582 -3.203 5.368 1.00 97.44 102 GLY A C 1
ATOM 852 O O . GLY A 1 102 ? -11.397 -3.250 5.034 1.00 97.44 102 GLY A O 1
ATOM 853 N N . GLU A 1 103 ? -12.968 -2.608 6.503 1.00 96.06 103 GLU A N 1
ATOM 854 C CA . GLU A 1 103 ? -12.069 -1.841 7.383 1.00 96.06 103 GLU A CA 1
ATOM 855 C C . GLU A 1 103 ? -10.914 -2.680 7.937 1.00 96.06 103 GLU A C 1
ATOM 857 O O . GLU A 1 103 ? -9.788 -2.198 8.001 1.00 96.06 103 GLU A O 1
ATOM 862 N N . GLU A 1 104 ? -11.156 -3.939 8.316 1.00 94.75 104 GLU A N 1
ATOM 863 C CA . GLU A 1 104 ? -10.110 -4.797 8.884 1.00 94.75 104 GLU A CA 1
ATOM 864 C C . GLU A 1 104 ? -8.921 -4.944 7.930 1.00 94.75 104 GLU A C 1
ATOM 866 O O . GLU A 1 104 ? -7.782 -4.666 8.319 1.00 94.75 104 GLU A O 1
ATOM 871 N N . LYS A 1 105 ? -9.204 -5.285 6.668 1.00 96.81 105 LYS A N 1
ATOM 872 C CA . LYS A 1 105 ? -8.187 -5.407 5.624 1.00 96.81 105 LYS A CA 1
ATOM 873 C C . LYS A 1 105 ? -7.559 -4.071 5.267 1.00 96.81 105 LYS A C 1
ATOM 875 O O . LYS A 1 105 ? -6.368 -4.036 4.973 1.00 96.81 105 LYS A O 1
ATOM 880 N N . ALA A 1 106 ? -8.295 -2.967 5.375 1.00 96.56 106 ALA A N 1
ATOM 881 C CA . ALA A 1 106 ? -7.728 -1.638 5.182 1.00 96.56 106 ALA A CA 1
ATOM 882 C C . ALA A 1 106 ? -6.637 -1.313 6.221 1.00 96.56 106 ALA A C 1
ATOM 884 O O . ALA A 1 106 ? -5.580 -0.806 5.845 1.00 96.56 106 ALA A O 1
ATOM 885 N N . PHE A 1 107 ? -6.844 -1.640 7.503 1.00 95.44 107 PHE A N 1
ATOM 886 C CA . PHE A 1 107 ? -5.809 -1.473 8.535 1.00 95.44 107 PHE A CA 1
ATOM 887 C C . PHE A 1 107 ? -4.606 -2.391 8.314 1.00 95.44 107 PHE A C 1
ATOM 889 O O . PHE A 1 107 ? -3.472 -1.918 8.376 1.00 95.44 107 PHE A O 1
ATOM 896 N N . GLU A 1 108 ? -4.834 -3.677 8.026 1.00 93.56 108 GLU A N 1
ATOM 897 C CA . GLU A 1 108 ? -3.745 -4.613 7.711 1.00 93.56 108 GLU A CA 1
ATOM 898 C C . GLU A 1 108 ? -2.903 -4.091 6.537 1.00 93.56 108 GLU A C 1
ATOM 900 O O . GLU A 1 108 ? -1.674 -4.011 6.617 1.00 93.56 108 GLU A O 1
ATOM 905 N N . TYR A 1 109 ? -3.568 -3.670 5.460 1.00 94.50 109 TYR A N 1
ATOM 906 C CA . TYR A 1 109 ? -2.905 -3.207 4.251 1.00 94.50 109 TYR A CA 1
ATOM 907 C C . TYR A 1 109 ? -2.185 -1.867 4.434 1.00 94.50 109 TYR A C 1
ATOM 909 O O . TYR A 1 109 ? -1.073 -1.699 3.933 1.00 94.50 109 TYR A O 1
ATOM 917 N N . ALA A 1 110 ? -2.757 -0.926 5.194 1.00 92.31 110 ALA A N 1
ATOM 918 C CA . ALA A 1 110 ? -2.103 0.347 5.497 1.00 92.31 110 ALA A CA 1
ATOM 919 C C . ALA A 1 110 ? -0.725 0.150 6.154 1.00 92.31 110 ALA A C 1
ATOM 921 O O . ALA A 1 110 ? 0.195 0.923 5.886 1.00 92.31 110 ALA A O 1
ATOM 922 N N . HIS A 1 111 ? -0.555 -0.902 6.962 1.00 86.69 111 HIS A N 1
ATOM 923 C CA . HIS A 1 111 ? 0.741 -1.261 7.545 1.00 86.69 111 HIS A CA 1
ATOM 924 C C . HIS A 1 111 ? 1.675 -1.924 6.526 1.00 86.69 111 HIS A C 1
ATOM 926 O O . HIS A 1 111 ? 2.871 -1.630 6.507 1.00 86.69 111 HIS A O 1
ATOM 932 N N . LYS A 1 112 ? 1.132 -2.760 5.634 1.00 87.25 112 LYS A N 1
ATOM 933 C CA . LYS A 1 112 ? 1.901 -3.444 4.583 1.00 87.25 112 LYS A CA 1
ATOM 934 C C . LYS A 1 112 ? 2.494 -2.515 3.531 1.00 87.25 112 LYS A C 1
ATOM 936 O O . LYS A 1 112 ? 3.526 -2.856 2.960 1.00 87.25 112 LYS A O 1
ATOM 941 N N . ILE A 1 113 ? 1.925 -1.328 3.315 1.00 87.38 113 ILE A N 1
ATOM 942 C CA . ILE A 1 113 ? 2.467 -0.346 2.359 1.00 87.38 113 ILE A CA 1
ATOM 943 C C . ILE A 1 113 ? 3.942 -0.015 2.634 1.00 87.38 113 ILE A C 1
ATOM 945 O O . ILE A 1 113 ? 4.696 0.214 1.692 1.00 87.38 113 ILE A O 1
ATOM 949 N N . GLN A 1 114 ? 4.391 -0.032 3.892 1.00 72.75 114 GLN A N 1
ATOM 950 C CA . GLN A 1 114 ? 5.802 0.235 4.196 1.00 72.75 114 GLN A CA 1
ATOM 951 C C . GLN A 1 114 ? 6.742 -0.908 3.814 1.00 72.75 114 GLN A C 1
ATOM 953 O O . GLN A 1 114 ? 7.902 -0.665 3.486 1.00 72.75 114 GLN A O 1
ATOM 958 N N . GLU A 1 115 ? 6.248 -2.144 3.839 1.00 74.38 115 GLU A N 1
ATOM 959 C CA . GLU A 1 115 ? 6.994 -3.325 3.401 1.00 74.38 115 GLU A CA 1
ATOM 960 C C . GLU A 1 115 ? 7.012 -3.433 1.866 1.00 74.38 115 GLU A C 1
ATOM 962 O O . GLU A 1 115 ? 7.994 -3.897 1.285 1.00 74.38 115 GLU A O 1
ATOM 967 N N . ALA A 1 116 ? 5.955 -2.950 1.203 1.00 83.31 116 ALA A N 1
ATOM 968 C CA . ALA A 1 116 ? 5.749 -3.090 -0.236 1.00 83.31 116 ALA A CA 1
ATOM 969 C C . ALA A 1 116 ? 6.833 -2.420 -1.099 1.00 83.31 116 ALA A C 1
ATOM 971 O O . ALA A 1 116 ? 7.085 -2.882 -2.207 1.00 83.31 116 ALA A O 1
ATOM 972 N N . GLU A 1 117 ? 7.514 -1.380 -0.603 1.00 73.75 117 GLU A N 1
ATOM 973 C CA . GLU A 1 117 ? 8.603 -0.727 -1.347 1.00 73.75 117 GLU A CA 1
ATOM 974 C C . GLU A 1 117 ? 9.740 -1.709 -1.669 1.00 73.75 117 GLU A C 1
ATOM 976 O O . GLU A 1 117 ? 10.279 -1.682 -2.769 1.00 73.75 117 GLU A O 1
ATOM 981 N N . ILE A 1 118 ? 10.100 -2.603 -0.740 1.00 72.69 118 ILE A N 1
ATOM 982 C CA . ILE A 1 118 ? 11.178 -3.579 -0.973 1.00 72.69 118 ILE A CA 1
ATOM 983 C C . ILE A 1 118 ? 10.752 -4.584 -2.046 1.00 72.69 118 ILE A C 1
ATOM 985 O O . ILE A 1 118 ? 11.494 -4.801 -3.003 1.00 72.69 118 ILE A O 1
ATOM 989 N N . LEU A 1 119 ? 9.537 -5.122 -1.917 1.00 82.56 119 LEU A N 1
ATOM 990 C CA . LEU A 1 119 ? 8.968 -6.086 -2.861 1.00 82.56 119 LEU A CA 1
ATOM 991 C C . LEU A 1 119 ? 8.845 -5.488 -4.270 1.00 82.56 119 LEU A C 1
ATOM 993 O O . LEU A 1 119 ? 9.235 -6.117 -5.246 1.00 82.56 119 LEU A O 1
ATOM 997 N N . MET A 1 120 ? 8.414 -4.228 -4.383 1.00 84.31 120 MET A N 1
ATOM 998 C CA . MET A 1 120 ? 8.332 -3.527 -5.668 1.00 84.31 120 MET A CA 1
ATOM 999 C C . MET A 1 120 ? 9.704 -3.410 -6.350 1.00 84.31 120 MET A C 1
ATOM 1001 O O . MET A 1 120 ? 9.816 -3.590 -7.562 1.00 84.31 120 MET A O 1
ATOM 1005 N N . GLN A 1 121 ? 10.769 -3.129 -5.591 1.00 81.19 121 GLN A N 1
ATOM 1006 C CA . GLN A 1 121 ? 12.124 -3.072 -6.150 1.00 81.19 121 GLN A CA 1
ATOM 1007 C C . GLN A 1 121 ? 12.626 -4.456 -6.589 1.00 81.19 121 GLN A C 1
ATOM 1009 O O . GLN A 1 121 ? 13.385 -4.547 -7.555 1.00 81.19 121 GLN A O 1
ATOM 1014 N N . GLU A 1 122 ? 12.234 -5.527 -5.898 1.00 85.50 122 GLU A N 1
ATOM 1015 C CA . GLU A 1 122 ? 12.521 -6.907 -6.308 1.00 85.50 122 GLU A CA 1
ATOM 1016 C C . GLU A 1 122 ? 11.786 -7.270 -7.599 1.00 85.50 122 GLU A C 1
ATOM 1018 O O . GLU A 1 122 ? 12.425 -7.748 -8.537 1.00 85.50 122 GLU A O 1
ATOM 1023 N N . ASP A 1 123 ? 10.500 -6.934 -7.707 1.00 89.94 123 ASP A N 1
ATOM 1024 C CA . ASP A 1 123 ? 9.718 -7.127 -8.929 1.00 89.94 123 ASP A CA 1
ATOM 1025 C C . ASP A 1 123 ? 10.314 -6.345 -10.103 1.00 89.94 123 ASP A C 1
ATOM 1027 O O . ASP A 1 123 ? 10.513 -6.900 -11.181 1.00 89.94 123 ASP A O 1
ATOM 1031 N N . PHE A 1 124 ? 10.703 -5.081 -9.908 1.00 89.69 124 PHE A N 1
ATOM 1032 C CA . PHE A 1 124 ? 11.333 -4.283 -10.967 1.00 89.69 124 PHE A CA 1
ATOM 1033 C C . PHE A 1 124 ? 12.677 -4.856 -11.420 1.00 89.69 124 PHE A C 1
ATOM 1035 O O . PHE A 1 124 ? 13.005 -4.799 -12.607 1.00 89.69 124 PHE A O 1
ATOM 1042 N N . LYS A 1 125 ? 13.467 -5.419 -10.499 1.00 90.00 125 LYS A N 1
ATOM 1043 C CA . LYS A 1 125 ? 14.685 -6.153 -10.864 1.00 90.00 125 LYS A CA 1
ATOM 1044 C C . LYS A 1 125 ? 14.338 -7.410 -11.650 1.00 90.00 125 LYS A C 1
ATOM 1046 O O . LYS A 1 125 ? 14.964 -7.655 -12.675 1.00 90.00 125 LYS A O 1
ATOM 1051 N N . LYS A 1 126 ? 13.336 -8.168 -11.205 1.00 92.00 126 LYS A N 1
ATOM 1052 C CA . LYS A 1 126 ? 12.895 -9.404 -11.852 1.00 92.00 126 LYS A CA 1
ATOM 1053 C C . LYS A 1 126 ? 12.403 -9.146 -13.277 1.00 92.00 126 LYS A C 1
ATOM 1055 O O . LYS A 1 126 ? 12.870 -9.813 -14.188 1.00 92.00 126 LYS A O 1
ATOM 1060 N N . VAL A 1 127 ? 11.581 -8.118 -13.494 1.00 93.81 127 VAL A N 1
ATOM 1061 C CA . VAL A 1 127 ? 11.147 -7.655 -14.829 1.00 93.81 127 VAL A CA 1
ATOM 1062 C C . VAL A 1 127 ? 12.349 -7.429 -15.756 1.00 93.81 127 VAL A C 1
ATOM 1064 O O . VAL A 1 127 ? 12.351 -7.906 -16.887 1.00 93.81 127 VAL A O 1
ATOM 1067 N N . ARG A 1 128 ? 13.408 -6.767 -15.267 1.00 92.19 128 ARG A N 1
ATOM 1068 C CA . ARG A 1 128 ? 14.629 -6.517 -16.055 1.00 92.19 128 ARG A CA 1
ATOM 1069 C C . ARG A 1 128 ? 15.434 -7.785 -16.331 1.00 92.19 128 ARG A C 1
ATOM 1071 O O . ARG A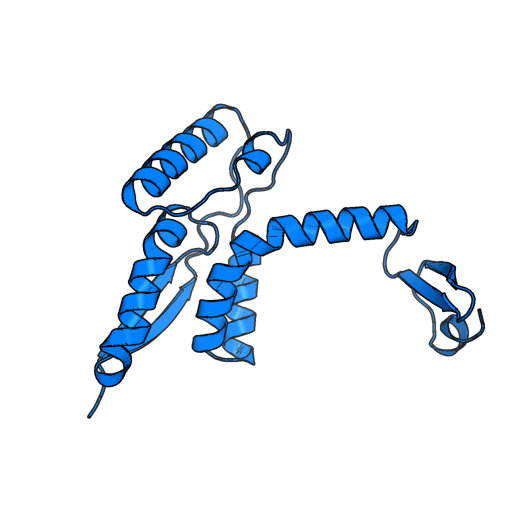 1 128 ? 15.919 -7.949 -17.444 1.00 92.19 128 ARG A O 1
ATOM 1078 N N . VAL A 1 129 ? 15.586 -8.660 -15.334 1.00 92.50 129 VAL A N 1
ATOM 1079 C CA . VAL A 1 129 ? 16.283 -9.954 -15.484 1.00 92.50 129 VAL A CA 1
ATOM 1080 C C . VAL A 1 129 ? 15.575 -10.835 -16.511 1.00 92.50 129 VAL A C 1
ATOM 1082 O O . VAL A 1 129 ? 16.234 -11.516 -17.285 1.00 92.50 129 VAL A O 1
ATOM 1085 N N . LEU A 1 130 ? 14.246 -10.761 -16.566 1.00 92.94 130 LEU A N 1
ATOM 1086 C CA . LEU A 1 130 ? 13.418 -11.487 -17.526 1.00 92.94 130 LEU A CA 1
ATOM 1087 C C . LEU A 1 130 ? 13.407 -10.855 -18.935 1.00 92.94 130 LEU A C 1
ATOM 1089 O O . LEU A 1 130 ? 12.681 -11.320 -19.807 1.00 92.94 130 LEU A O 1
ATOM 1093 N N . GLY A 1 131 ? 14.182 -9.790 -19.176 1.00 91.88 131 GLY A N 1
ATOM 1094 C CA . GLY A 1 131 ? 14.300 -9.154 -20.493 1.00 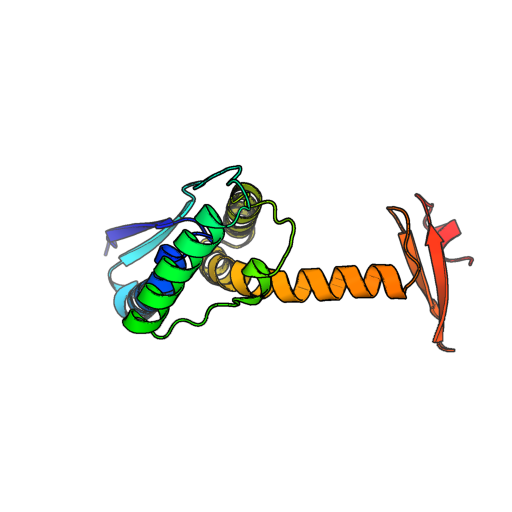91.88 131 GLY A CA 1
ATOM 1095 C C . GLY A 1 131 ? 13.094 -8.309 -20.920 1.00 91.88 131 GLY A C 1
ATOM 1096 O O . GLY A 1 131 ? 13.042 -7.852 -22.062 1.00 91.88 131 GLY A O 1
ATOM 1097 N N . VAL A 1 132 ? 12.137 -8.055 -20.021 1.00 94.19 132 VAL A N 1
ATOM 1098 C CA . VAL A 1 132 ? 10.944 -7.254 -20.323 1.00 94.19 132 VAL A CA 1
ATOM 1099 C C . VAL A 1 132 ? 11.326 -5.780 -20.461 1.00 94.19 132 VAL A C 1
ATOM 1101 O O . VAL A 1 132 ? 11.829 -5.153 -19.526 1.00 94.19 132 VAL A O 1
ATOM 1104 N N . ASN A 1 133 ? 11.061 -5.212 -21.637 1.00 93.06 133 ASN A N 1
ATOM 1105 C CA . ASN A 1 133 ? 11.410 -3.834 -22.001 1.00 93.06 133 ASN A CA 1
ATOM 1106 C C . ASN A 1 133 ? 10.215 -2.998 -22.500 1.00 93.06 133 ASN A C 1
ATOM 1108 O O . ASN A 1 133 ? 10.375 -1.821 -22.818 1.00 93.06 133 ASN A O 1
ATOM 1112 N N . SER A 1 134 ? 9.025 -3.593 -22.564 1.00 92.88 134 SER A N 1
ATOM 1113 C CA . SER A 1 134 ? 7.769 -2.957 -22.967 1.00 92.88 134 SER A CA 1
ATOM 1114 C C . SER A 1 134 ? 6.602 -3.586 -22.204 1.00 92.88 134 SER A C 1
ATOM 1116 O O . SER A 1 134 ? 6.770 -4.605 -21.541 1.00 92.88 134 SER A O 1
ATOM 1118 N N . PHE A 1 135 ? 5.433 -2.944 -22.239 1.00 93.56 135 PHE A N 1
ATOM 1119 C CA . PHE A 1 135 ? 4.221 -3.445 -21.592 1.00 93.56 135 PHE A CA 1
ATOM 1120 C C . PHE A 1 135 ? 3.028 -3.357 -22.563 1.00 93.56 135 PHE A C 1
ATOM 1122 O O . PHE A 1 135 ? 2.949 -2.374 -23.305 1.00 93.56 135 PHE A O 1
ATOM 1129 N N . PRO A 1 136 ? 2.082 -4.318 -22.538 1.00 95.44 136 PRO A N 1
ATOM 1130 C CA . PRO A 1 136 ? 2.145 -5.570 -21.780 1.00 95.44 136 PRO A CA 1
ATOM 1131 C C . PRO A 1 136 ? 3.198 -6.535 -22.358 1.00 95.44 136 PRO A C 1
ATOM 1133 O O . PRO A 1 136 ? 3.576 -6.421 -23.522 1.00 95.44 136 PRO A O 1
ATOM 1136 N N . SER A 1 137 ? 3.650 -7.481 -21.536 1.00 95.19 137 SER A N 1
ATOM 1137 C CA . SER A 1 137 ? 4.493 -8.607 -21.951 1.00 95.19 137 SER A CA 1
ATOM 1138 C C . SER A 1 137 ? 4.037 -9.876 -21.239 1.00 95.19 137 SER A C 1
ATOM 1140 O O . SER A 1 137 ? 3.570 -9.815 -20.101 1.00 95.19 137 SER A O 1
ATOM 1142 N N . VAL A 1 138 ? 4.207 -11.019 -21.895 1.00 95.62 138 VAL A N 1
ATOM 1143 C CA . VAL A 1 138 ? 3.947 -12.352 -21.346 1.00 95.62 138 VAL A CA 1
ATOM 1144 C C . VAL A 1 138 ? 5.246 -13.140 -21.367 1.00 95.62 138 VAL A C 1
ATOM 1146 O O . VAL A 1 138 ? 5.970 -13.117 -22.358 1.00 95.62 138 VAL A O 1
ATOM 1149 N N . ILE A 1 139 ? 5.548 -13.839 -20.279 1.00 94.69 139 ILE A 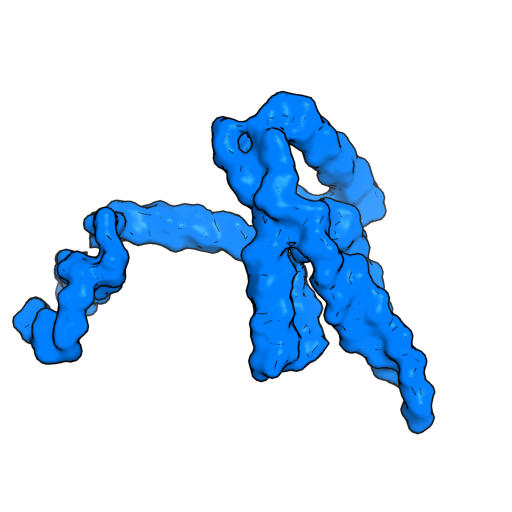N 1
ATOM 1150 C CA . ILE A 1 139 ? 6.703 -14.731 -20.203 1.00 94.69 139 ILE A CA 1
ATOM 1151 C C . ILE A 1 139 ? 6.167 -16.151 -20.121 1.00 94.69 139 ILE A C 1
ATOM 1153 O O . ILE A 1 139 ? 5.442 -16.481 -19.182 1.00 94.69 139 ILE A O 1
ATOM 1157 N N . LYS A 1 140 ? 6.513 -16.970 -21.111 1.00 93.38 140 LYS A N 1
ATOM 1158 C CA . LYS A 1 140 ? 6.261 -18.408 -21.116 1.00 93.38 140 LYS A CA 1
ATOM 1159 C C . LYS A 1 140 ? 7.530 -19.102 -20.630 1.00 93.38 140 LYS A C 1
ATOM 1161 O O . LYS A 1 140 ? 8.611 -18.785 -21.114 1.00 93.38 140 LYS A O 1
ATOM 1166 N N . ILE A 1 141 ? 7.387 -19.979 -19.644 1.00 92.75 141 ILE A N 1
ATOM 1167 C CA . ILE A 1 141 ? 8.439 -20.887 -19.182 1.00 92.75 141 ILE A CA 1
ATOM 1168 C C . ILE A 1 141 ? 7.856 -22.282 -19.363 1.00 92.75 141 ILE A C 1
ATOM 1170 O O . ILE A 1 141 ? 6.788 -22.557 -18.806 1.00 92.75 141 ILE A O 1
ATOM 1174 N N . ASP A 1 142 ? 8.472 -23.103 -20.204 1.00 89.12 142 ASP A N 1
ATOM 1175 C CA . ASP A 1 142 ? 8.002 -24.465 -20.445 1.00 89.12 142 ASP A CA 1
ATOM 1176 C C . ASP A 1 142 ? 8.518 -25.455 -19.387 1.00 89.12 142 ASP A C 1
ATOM 1178 O O . ASP A 1 142 ? 9.116 -25.077 -18.376 1.00 89.12 142 ASP A O 1
ATOM 1182 N N . THR A 1 143 ? 8.215 -26.741 -19.573 1.00 91.50 143 THR A N 1
ATOM 1183 C CA . THR A 1 143 ? 8.615 -27.803 -18.640 1.00 91.50 143 THR A CA 1
ATOM 1184 C C . THR A 1 143 ? 10.118 -28.059 -18.606 1.00 91.50 143 THR A C 1
ATOM 1186 O O . THR A 1 143 ? 10.583 -28.647 -17.633 1.00 91.50 143 THR A O 1
ATOM 1189 N N . ASP A 1 144 ? 10.852 -27.615 -19.626 1.00 93.81 144 ASP A N 1
ATOM 1190 C CA . ASP A 1 144 ? 12.307 -27.740 -19.734 1.00 93.81 144 ASP A CA 1
ATOM 1191 C C . ASP A 1 144 ? 13.026 -26.471 -19.226 1.00 93.81 144 ASP A C 1
ATOM 1193 O O . ASP A 1 144 ? 14.242 -26.337 -19.355 1.00 93.81 144 ASP A O 1
ATOM 1197 N N . GLU A 1 145 ? 12.277 -25.558 -18.592 1.00 91.31 145 GLU A N 1
ATOM 1198 C CA . GLU A 1 145 ? 12.720 -24.246 -18.107 1.00 91.31 145 GLU A CA 1
ATOM 1199 C C . GLU A 1 145 ? 13.176 -23.282 -19.220 1.00 91.31 145 GLU A C 1
ATOM 1201 O O . GLU A 1 145 ? 13.799 -22.251 -18.934 1.00 91.31 145 GLU A O 1
ATOM 1206 N N . GLU A 1 146 ? 12.823 -23.545 -20.485 1.00 90.75 146 GLU A N 1
ATOM 1207 C CA . GLU A 1 146 ? 13.087 -22.603 -21.570 1.00 90.75 146 GLU A CA 1
ATOM 1208 C C . GLU A 1 146 ? 12.135 -21.408 -21.477 1.00 90.75 146 GLU A C 1
ATOM 1210 O O . GLU A 1 146 ? 10.917 -21.535 -21.318 1.00 90.75 146 GLU A O 1
ATOM 1215 N N . MET A 1 147 ? 12.710 -20.206 -21.552 1.00 92.81 147 MET A N 1
ATOM 1216 C CA . MET A 1 147 ? 11.985 -18.957 -21.353 1.00 92.81 147 MET A CA 1
ATOM 1217 C C . MET A 1 147 ? 11.794 -18.203 -22.668 1.00 92.81 147 MET A C 1
ATOM 1219 O O . MET A 1 147 ? 12.760 -17.827 -23.332 1.00 92.81 147 MET A O 1
ATOM 1223 N N . ILE A 1 148 ? 10.543 -17.850 -22.962 1.00 92.62 148 ILE A N 1
ATOM 1224 C CA . ILE A 1 148 ? 10.166 -16.999 -24.091 1.00 92.62 148 ILE A CA 1
ATOM 1225 C C . ILE A 1 148 ? 9.455 -15.744 -23.576 1.00 92.62 148 ILE A C 1
ATOM 1227 O O . ILE A 1 148 ? 8.399 -15.818 -22.946 1.00 92.62 148 ILE A O 1
ATOM 1231 N N . CYS A 1 149 ? 10.021 -14.569 -23.864 1.00 93.81 149 CYS A N 1
ATOM 1232 C CA . CYS A 1 149 ? 9.408 -13.276 -23.556 1.00 93.81 149 CYS A CA 1
ATOM 1233 C C . CYS A 1 149 ? 8.681 -12.718 -24.788 1.00 93.81 149 CYS A C 1
ATOM 1235 O O . CYS A 1 149 ? 9.297 -12.275 -25.756 1.00 93.81 149 CYS A O 1
ATOM 1237 N N . MET A 1 150 ? 7.355 -12.684 -24.723 1.00 94.12 150 MET A N 1
ATOM 1238 C CA . MET A 1 150 ? 6.471 -12.121 -25.736 1.00 94.12 150 MET A CA 1
ATOM 1239 C C . MET A 1 150 ? 6.108 -10.682 -25.375 1.00 94.12 150 MET A C 1
ATOM 1241 O O . MET A 1 150 ? 5.365 -10.438 -24.428 1.00 94.12 150 MET A O 1
ATOM 1245 N N . SER A 1 151 ? 6.603 -9.720 -26.147 1.00 94.56 151 SER A N 1
ATOM 1246 C CA . SER A 1 151 ? 6.280 -8.301 -25.957 1.00 94.56 151 SER A CA 1
ATOM 1247 C C . SER A 1 151 ? 5.082 -7.865 -26.795 1.00 94.56 151 SER A C 1
ATOM 1249 O O . SER A 1 151 ? 4.935 -8.310 -27.938 1.00 94.56 151 SER A O 1
ATOM 1251 N N . GLY A 1 152 ? 4.273 -6.962 -26.239 1.00 94.12 152 GLY A N 1
ATOM 1252 C CA . GLY A 1 152 ? 3.104 -6.370 -26.883 1.00 94.12 152 GLY A CA 1
ATOM 1253 C C . GLY A 1 152 ? 1.791 -7.080 -26.557 1.00 94.12 152 GLY A C 1
ATOM 1254 O O . GLY A 1 152 ? 1.763 -8.174 -25.996 1.00 94.12 152 GLY A O 1
ATOM 1255 N N . TYR A 1 153 ? 0.689 -6.417 -26.911 1.00 95.25 153 TYR A N 1
ATOM 1256 C CA . TYR A 1 153 ? -0.643 -7.019 -26.892 1.00 95.25 153 TYR A CA 1
ATOM 1257 C C . TYR A 1 153 ? -0.699 -8.205 -27.861 1.00 95.25 153 TYR A C 1
ATOM 1259 O O . TYR A 1 153 ? -0.164 -8.105 -28.966 1.00 95.25 153 TYR A O 1
ATOM 1267 N N . ARG A 1 154 ? -1.326 -9.302 -27.430 1.00 93.19 154 ARG A N 1
ATOM 1268 C CA . ARG A 1 154 ? -1.464 -10.553 -28.182 1.00 93.19 154 ARG A CA 1
ATOM 1269 C C . ARG A 1 154 ? -2.783 -11.227 -27.856 1.00 93.19 154 ARG A C 1
ATOM 1271 O O . ARG A 1 154 ? -3.269 -11.113 -26.728 1.00 93.19 154 ARG A O 1
ATOM 1278 N N . GLU A 1 155 ? -3.311 -11.953 -28.827 1.00 96.44 155 GLU A N 1
ATOM 1279 C CA . GLU A 1 155 ? -4.454 -12.836 -28.626 1.00 96.44 155 GLU A CA 1
ATOM 1280 C C . GLU A 1 155 ? -4.045 -14.111 -27.877 1.00 96.44 155 GLU A C 1
ATOM 1282 O O . GLU A 1 155 ? -2.875 -14.497 -27.832 1.00 96.44 155 GLU A O 1
ATOM 1287 N N . VAL A 1 156 ? -5.023 -14.800 -27.285 1.00 95.44 156 VAL A N 1
ATOM 1288 C CA . VAL A 1 156 ? -4.774 -16.017 -26.492 1.00 95.44 156 VAL A CA 1
ATOM 1289 C C . VAL A 1 156 ? -4.059 -17.090 -27.318 1.00 95.44 156 VAL A C 1
ATOM 1291 O O . VAL A 1 156 ? -3.096 -17.687 -26.844 1.00 95.44 156 VAL A O 1
ATOM 1294 N N . GLU A 1 157 ? -4.481 -17.310 -28.563 1.00 95.44 157 GLU A N 1
ATOM 1295 C CA . GLU A 1 157 ? -3.870 -18.306 -29.454 1.00 95.44 157 GLU A CA 1
ATOM 1296 C C . GLU A 1 157 ? -2.405 -17.977 -29.768 1.00 95.44 157 GLU A C 1
ATOM 1298 O O . GLU A 1 157 ? -1.558 -18.869 -29.779 1.00 95.44 157 GLU A O 1
ATOM 1303 N N . GLU A 1 158 ? -2.081 -16.695 -29.949 1.00 92.75 158 GLU A N 1
ATOM 1304 C CA . GLU A 1 158 ? -0.709 -16.236 -30.185 1.00 92.75 158 GLU A CA 1
ATOM 1305 C C . GLU A 1 158 ? 0.185 -16.437 -28.963 1.00 92.75 158 GLU A C 1
ATOM 1307 O O . GLU A 1 158 ? 1.383 -16.615 -29.127 1.00 92.75 158 GLU A O 1
ATOM 1312 N N . ILE A 1 159 ? -0.374 -16.398 -27.749 1.00 93.50 159 ILE A N 1
ATOM 1313 C CA . ILE A 1 159 ? 0.362 -16.661 -26.505 1.00 93.50 159 ILE A CA 1
ATOM 1314 C C . ILE A 1 159 ? 0.606 -18.164 -26.322 1.00 93.50 159 ILE A C 1
ATOM 1316 O O . ILE A 1 159 ? 1.668 -18.575 -25.850 1.00 93.50 159 ILE A O 1
ATOM 1320 N N . LEU A 1 160 ? -0.384 -18.996 -26.658 1.00 92.50 160 LEU A N 1
ATOM 1321 C CA . LEU A 1 160 ? -0.320 -20.440 -26.426 1.00 92.50 160 LEU A CA 1
ATOM 1322 C C . LEU A 1 160 ? 0.595 -21.163 -27.425 1.00 92.50 160 LEU A C 1
ATOM 1324 O O . LEU A 1 160 ? 1.277 -22.108 -27.025 1.00 92.50 160 LEU A O 1
ATOM 1328 N N . ASN A 1 161 ? 0.649 -20.696 -28.676 1.00 88.31 161 ASN A N 1
ATOM 1329 C CA . ASN A 1 161 ? 1.319 -21.371 -29.796 1.00 88.31 161 ASN A CA 1
ATOM 1330 C C . ASN A 1 161 ? 2.806 -21.010 -29.992 1.00 88.31 161 ASN A C 1
ATOM 1332 O O . ASN A 1 161 ? 3.357 -21.312 -31.051 1.00 88.31 161 ASN A O 1
ATOM 1336 N N . VAL A 1 162 ? 3.443 -20.353 -29.014 1.00 82.25 162 VAL A N 1
ATOM 1337 C CA . VAL A 1 162 ? 4.886 -20.022 -29.049 1.00 82.25 162 VAL A CA 1
ATOM 1338 C C . VAL A 1 162 ? 5.743 -21.129 -28.473 1.00 82.25 162 VAL A C 1
ATOM 1340 O O . VAL A 1 162 ? 5.320 -21.691 -27.438 1.00 82.25 162 VAL A O 1
#

InterPro domains:
  IPR036249 Thioredoxin-like superfamily [SSF52833] (4-160)

Sequence (162 aa):
MKKTKLIFVIDPMRSWCWGFVPIIEALRKNHSNLYTFSLLLGGLRQTMPWNTQSKSYLKQNWDAIAQKTSQKFNYNVLKQNHFTYNTYPSCKAVISIRELWGEEKAFEYAHKIQEAEILMQEDFKKVRVLGVNSFPSVIKIDTDEEMICMSGYREVEEILNV

Nearest PDB structures (foldseek):
  2in3-assembly1_A  TM=6.272E-01  e=1.232E-09  Nitrosomonas europaea
  3kzq-assembly3_D-3  TM=5.923E-01  e=1.916E-08  Vibrio parahaemolyticus
  6ghb-assembly2_D  TM=5.515E-01  e=2.436E-05  Geobacillus kaustophilus HTA426
  3hd5-assembly1_B  TM=3.342E-01  e=1.433E-01  Bordetella parapertussis
  4dug-assembly1_F  TM=2.743E-01  e=1.036E+00  Synechococcus elongatus PCC 7942 = FACHB-805

pLDDT: mean 92.93, std 5.08, range [66.06, 98.12]

Radius of gyration: 20.77 Å; Cα contacts (8 Å, |Δi|>4): 172; chains: 1; bounding box: 46×47×54 Å

Mean predicted aligned error: 5.39 Å

Solvent-accessible surface area (backbone atoms only — not comparable to full-atom values): 9614 Å² total; per-residue (Å²): 134,90,57,50,79,47,74,50,76,39,35,66,80,40,66,68,47,60,47,40,44,67,56,55,50,49,47,56,72,76,36,52,92,56,34,43,74,43,81,42,72,64,54,84,36,75,63,52,75,64,45,72,68,51,44,51,55,51,49,55,52,48,53,54,36,27,74,74,55,72,49,86,79,80,69,66,66,70,73,47,83,71,59,85,53,45,37,47,67,59,38,51,52,32,51,52,37,26,77,76,62,32,55,70,48,19,58,57,47,40,61,45,57,70,57,44,59,60,53,51,53,51,50,55,48,48,43,50,76,64,68,58,86,62,80,52,60,47,76,50,66,53,97,85,67,54,74,48,71,45,73,47,88,74,55,72,67,68,65,69,75,107

Organism: NCBI:txid652676